Protein AF-A0A352LKR2-F1 (afdb_monomer)

Sequence (81 aa):
EALMQQNLGFALPLSMLTSWLDGVPDSSAPFSRISEDAFEQRGWTVAVRRRSASGEPQVISASAPLSQGGLMRITLTVEPR

Solvent-accessible surface area (backbone atoms only — not comparable to full-atom values): 4792 Å² total; per-residue (Å²): 83,72,69,39,33,74,76,69,48,44,59,72,64,67,88,41,43,63,36,46,58,68,51,38,82,40,88,92,53,77,69,46,81,76,50,94,50,26,34,36,45,93,74,27,43,38,31,49,75,37,58,46,97,89,64,49,48,32,30,36,39,39,32,31,71,36,80,88,65,62,73,49,74,47,77,49,74,56,77,86,131

Mean predicted aligned error: 3.91 Å

Secondary structure (DSSP, 8-state):
-HHHHHHHS----HHHHHHHHTTS--TTS-EEEEETTEEEETTEEEEEEEE-TTS-EEEEEEEEE-TTSSEEEEEEEPPP-

Structure (mmCIF, N/CA/C/O backbone):
data_AF-A0A352LKR2-F1
#
_entry.id   AF-A0A352LKR2-F1
#
loop_
_atom_site.group_PDB
_atom_site.id
_atom_site.type_symbol
_atom_site.label_atom_id
_atom_site.label_alt_id
_atom_site.label_comp_id
_atom_site.label_asym_id
_atom_site.label_entity_id
_atom_site.label_seq_id
_atom_site.pdbx_PDB_ins_code
_atom_site.Cartn_x
_ato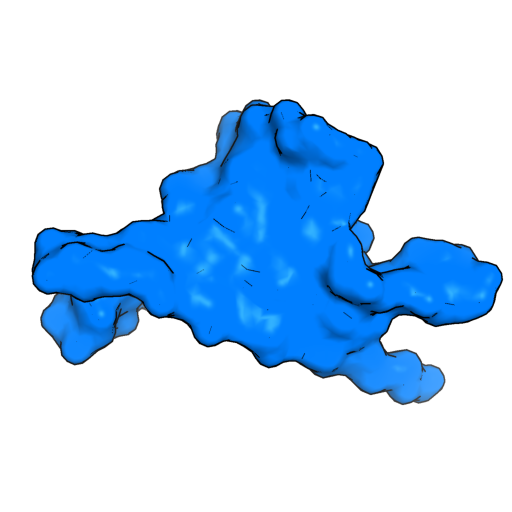m_site.Cartn_y
_atom_site.Cartn_z
_atom_site.occupancy
_atom_site.B_iso_or_equiv
_atom_site.auth_seq_id
_atom_site.auth_comp_id
_atom_site.auth_asym_id
_atom_site.auth_atom_id
_atom_site.pdbx_PDB_model_num
ATOM 1 N N . GLU A 1 1 ? -15.787 -4.033 2.554 1.00 72.56 1 GLU A N 1
ATOM 2 C CA . GLU A 1 1 ? -15.136 -3.200 3.593 1.00 72.56 1 GLU A CA 1
ATOM 3 C C . GLU A 1 1 ? -15.753 -3.366 4.980 1.00 72.56 1 GLU A C 1
ATOM 5 O O . GLU A 1 1 ? -15.056 -3.872 5.846 1.00 72.56 1 GLU A O 1
ATOM 10 N N . ALA A 1 2 ? -17.040 -3.057 5.199 1.00 78.69 2 ALA A N 1
ATOM 11 C CA . ALA A 1 2 ? -17.673 -3.168 6.528 1.00 78.69 2 ALA A CA 1
ATOM 12 C C . ALA A 1 2 ? -17.544 -4.563 7.184 1.00 78.69 2 ALA A C 1
ATOM 14 O O . ALA A 1 2 ? -17.184 -4.664 8.353 1.00 78.69 2 ALA A O 1
ATOM 15 N N . LEU A 1 3 ? -17.741 -5.641 6.413 1.00 80.25 3 LEU A N 1
ATOM 16 C CA . LEU A 1 3 ? -17.555 -7.019 6.895 1.00 80.25 3 LEU A CA 1
ATOM 17 C C . LEU A 1 3 ? -16.098 -7.345 7.265 1.00 80.25 3 LEU A C 1
ATOM 19 O O . LEU A 1 3 ? -15.859 -8.106 8.195 1.00 80.25 3 LEU A O 1
ATOM 23 N N . MET A 1 4 ? -15.118 -6.773 6.557 1.00 80.56 4 MET A N 1
ATOM 24 C CA . MET A 1 4 ? -13.699 -6.976 6.876 1.00 80.56 4 MET A CA 1
ATOM 25 C C . MET A 1 4 ? -13.339 -6.229 8.156 1.00 8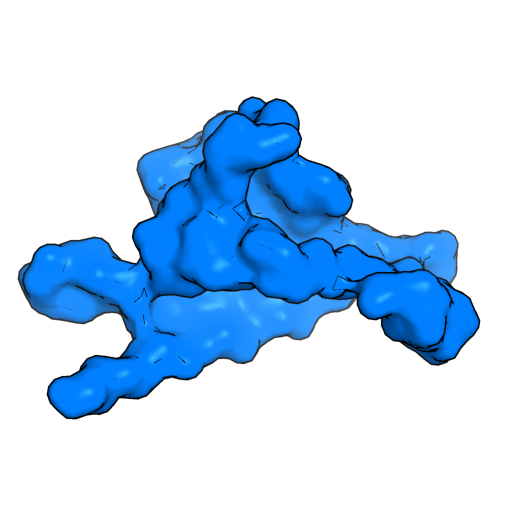0.56 4 MET A C 1
ATOM 27 O O . MET A 1 4 ? -12.719 -6.810 9.038 1.00 80.56 4 MET A O 1
ATOM 31 N N . GLN A 1 5 ? -13.812 -4.987 8.303 1.00 81.38 5 GLN A N 1
ATOM 32 C CA . GLN A 1 5 ? -13.595 -4.221 9.527 1.00 81.38 5 GLN A CA 1
ATOM 33 C C . GLN A 1 5 ? -14.171 -4.951 10.742 1.00 81.38 5 GLN A C 1
ATOM 35 O O . GLN A 1 5 ? -13.511 -5.036 11.773 1.00 81.38 5 GLN A O 1
ATOM 40 N N . GLN A 1 6 ? -15.379 -5.503 10.606 1.00 80.56 6 GLN A N 1
ATOM 41 C CA . GLN A 1 6 ? -16.060 -6.206 11.688 1.00 80.56 6 GLN A CA 1
ATOM 42 C C . GLN A 1 6 ? -15.373 -7.525 12.067 1.00 80.56 6 GLN A C 1
ATOM 44 O O . GLN A 1 6 ? -15.255 -7.821 13.251 1.00 80.56 6 GLN A O 1
ATOM 49 N N . ASN A 1 7 ? -14.912 -8.303 11.084 1.00 81.62 7 ASN A N 1
ATOM 50 C CA . ASN A 1 7 ? -14.392 -9.652 11.333 1.00 81.62 7 ASN A CA 1
ATOM 51 C C . ASN A 1 7 ? -12.871 -9.711 11.511 1.00 81.62 7 ASN A C 1
ATOM 53 O O . ASN A 1 7 ? -12.367 -10.636 12.139 1.00 81.62 7 ASN A 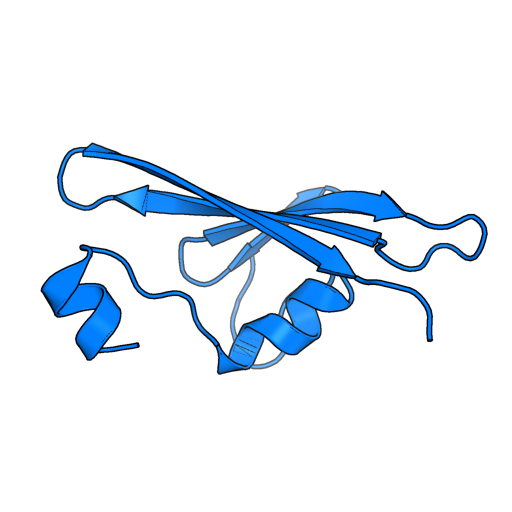O 1
ATOM 57 N N . LEU A 1 8 ? -12.135 -8.759 10.937 1.00 77.31 8 LEU A N 1
ATOM 58 C CA . LEU A 1 8 ? -10.672 -8.779 10.864 1.00 77.31 8 LEU A CA 1
ATOM 59 C C . LEU A 1 8 ? -10.025 -7.563 11.545 1.00 77.31 8 LEU A C 1
ATOM 61 O O . LEU A 1 8 ? -8.807 -7.527 11.702 1.00 77.31 8 LEU A O 1
ATOM 65 N N . GLY A 1 9 ? -10.815 -6.558 11.940 1.00 77.50 9 GLY A N 1
ATOM 66 C CA . GLY A 1 9 ? -10.314 -5.335 12.574 1.00 77.50 9 GLY A CA 1
ATOM 67 C C . GLY A 1 9 ? -9.639 -4.352 11.611 1.00 77.50 9 GLY A C 1
ATOM 68 O O . GLY A 1 9 ? -9.045 -3.377 12.066 1.00 77.50 9 GLY A O 1
ATOM 69 N N . PHE A 1 10 ? -9.736 -4.584 10.298 1.00 78.94 10 PHE A N 1
ATOM 70 C CA . PHE A 1 10 ? -9.245 -3.685 9.253 1.00 78.94 10 PHE A CA 1
ATOM 71 C C . PHE A 1 10 ? -10.160 -3.705 8.023 1.00 78.94 10 PHE A C 1
ATOM 73 O O . PHE A 1 10 ? -10.812 -4.707 7.726 1.00 78.94 10 PHE A O 1
ATOM 80 N N . ALA A 1 11 ? -10.145 -2.6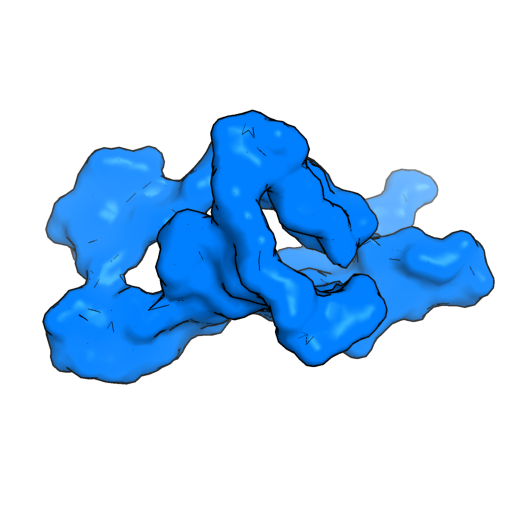24 7.247 1.00 83.94 11 ALA A N 1
ATOM 81 C CA . ALA A 1 11 ? -10.791 -2.551 5.942 1.00 83.94 11 ALA A CA 1
ATOM 82 C C . ALA A 1 11 ? -9.775 -2.146 4.874 1.00 83.94 11 ALA A C 1
ATOM 84 O O . ALA A 1 11 ? -9.188 -1.065 4.940 1.00 83.94 11 ALA A O 1
ATOM 85 N N . LEU A 1 12 ? -9.586 -3.016 3.881 1.00 85.56 12 LEU A N 1
ATOM 86 C CA . LEU A 1 12 ? -8.872 -2.664 2.658 1.00 85.56 12 LEU A CA 1
ATOM 87 C C . LEU A 1 12 ? -9.829 -1.880 1.746 1.00 85.56 12 LEU A C 1
ATOM 89 O O . LEU A 1 12 ? -10.861 -2.453 1.382 1.00 85.56 12 LEU A O 1
ATOM 93 N N . PRO A 1 13 ? -9.521 -0.622 1.374 1.00 87.19 13 PRO A N 1
ATOM 94 C CA . PRO A 1 13 ? -10.358 0.152 0.467 1.00 87.19 13 PRO A CA 1
ATOM 95 C C . PRO A 1 13 ? -10.253 -0.408 -0.956 1.00 87.19 13 PRO A C 1
ATOM 97 O O . PRO A 1 13 ? -9.345 -0.061 -1.711 1.00 87.19 13 PRO A O 1
ATOM 100 N N . LEU A 1 14 ? -11.172 -1.302 -1.327 1.00 87.25 14 LEU A N 1
ATOM 101 C CA . LEU A 1 14 ? -11.114 -2.000 -2.617 1.00 87.25 14 LEU A CA 1
ATOM 102 C C . LEU A 1 14 ? -11.304 -1.038 -3.791 1.00 87.25 14 LEU A C 1
ATOM 104 O O . LEU A 1 14 ? -10.743 -1.268 -4.856 1.00 87.25 14 LEU A O 1
ATOM 108 N N . SER A 1 15 ? -12.051 0.049 -3.586 1.00 89.00 15 SER A N 1
ATOM 109 C CA . SER A 1 15 ? -12.235 1.095 -4.595 1.00 89.00 15 SER A CA 1
ATOM 110 C C . SER A 1 15 ? -10.924 1.776 -4.995 1.00 89.00 15 SER A C 1
ATOM 112 O O . SER A 1 15 ? -10.757 2.105 -6.162 1.00 89.00 15 SER A O 1
ATOM 114 N N . MET A 1 16 ? -9.990 1.934 -4.053 1.00 92.38 16 MET A N 1
ATOM 115 C CA . MET A 1 16 ? -8.696 2.597 -4.272 1.00 92.38 16 MET A CA 1
ATOM 116 C C . MET A 1 16 ? -7.611 1.630 -4.748 1.00 92.38 16 MET A C 1
ATOM 118 O O . MET A 1 16 ? -6.573 2.051 -5.259 1.00 92.38 16 MET A O 1
ATOM 122 N N . LEU A 1 17 ? -7.843 0.325 -4.572 1.00 91.31 17 LEU A N 1
ATOM 123 C CA . LEU A 1 17 ? -6.852 -0.710 -4.833 1.00 91.31 17 LEU A CA 1
ATOM 124 C C . LEU A 1 17 ? -6.351 -0.669 -6.279 1.00 91.31 17 LEU A C 1
ATOM 126 O O . LEU A 1 17 ? -5.168 -0.883 -6.501 1.00 91.31 17 LEU A O 1
ATOM 130 N N . THR A 1 18 ? -7.215 -0.346 -7.244 1.00 91.19 18 THR A N 1
ATOM 131 C CA . THR A 1 18 ? -6.839 -0.227 -8.660 1.00 91.19 18 THR A CA 1
ATOM 132 C C . THR A 1 18 ? -5.740 0.815 -8.868 1.00 91.19 18 THR A C 1
ATOM 134 O O . THR A 1 18 ? -4.695 0.486 -9.414 1.00 91.19 18 THR A O 1
ATOM 137 N N . SER A 1 19 ? -5.911 2.038 -8.356 1.00 94.69 19 SER A N 1
ATOM 138 C CA . SER A 1 19 ? -4.870 3.073 -8.446 1.00 94.69 19 SER A CA 1
ATOM 139 C C . SER A 1 19 ? -3.602 2.669 -7.700 1.00 94.69 19 SER A C 1
ATOM 141 O O . SER A 1 19 ? -2.490 2.911 -8.168 1.00 94.69 19 SER A O 1
ATOM 143 N N . TRP A 1 20 ? -3.751 1.991 -6.560 1.00 95.12 20 TRP A N 1
ATOM 144 C CA . TRP A 1 20 ? -2.601 1.501 -5.808 1.00 95.12 20 TRP A CA 1
ATOM 145 C C . TRP A 1 20 ? -1.820 0.437 -6.580 1.00 95.12 20 TRP A C 1
ATOM 147 O O . TRP A 1 20 ? -0.596 0.430 -6.465 1.00 95.12 20 TRP A O 1
ATOM 157 N N . LEU A 1 21 ? -2.491 -0.412 -7.376 1.00 93.44 21 LEU A N 1
ATOM 158 C CA . LEU A 1 21 ? -1.868 -1.377 -8.296 1.00 93.44 21 LEU A CA 1
ATOM 159 C C . LEU A 1 21 ? -1.042 -0.696 -9.396 1.00 93.44 21 LEU A C 1
ATOM 161 O O . LEU A 1 21 ? -0.012 -1.231 -9.795 1.00 93.44 21 LEU A O 1
ATOM 165 N N . ASP A 1 22 ? -1.416 0.524 -9.776 1.00 93.06 22 ASP A N 1
ATOM 166 C CA . ASP A 1 22 ? -0.635 1.387 -10.669 1.00 93.06 22 ASP A CA 1
ATOM 167 C C . ASP A 1 22 ? 0.464 2.175 -9.926 1.00 93.06 22 ASP A C 1
ATOM 169 O O . ASP A 1 22 ? 1.220 2.949 -10.517 1.00 93.06 22 ASP A O 1
ATOM 173 N N . GLY A 1 23 ? 0.613 1.951 -8.616 1.00 93.94 23 GLY A N 1
ATOM 174 C CA . GLY A 1 23 ? 1.633 2.583 -7.783 1.00 93.94 23 GLY A CA 1
ATOM 175 C C . GLY A 1 23 ? 1.342 4.048 -7.465 1.00 93.94 23 GLY A C 1
ATOM 176 O O . GLY A 1 23 ? 2.249 4.774 -7.055 1.00 93.94 23 GLY A O 1
ATOM 177 N N . VAL A 1 24 ? 0.097 4.494 -7.642 1.00 95.81 24 VAL A N 1
ATOM 178 C CA . VAL A 1 24 ? -0.319 5.884 -7.432 1.00 95.81 24 VAL A CA 1
ATOM 179 C C . VAL A 1 24 ? -1.453 5.979 -6.403 1.00 95.81 24 VAL A C 1
ATOM 181 O O . VAL A 1 24 ? -2.240 5.045 -6.250 1.00 95.81 24 VAL A O 1
ATOM 184 N N . PRO A 1 25 ? -1.559 7.092 -5.656 1.00 97.12 25 PRO A N 1
ATOM 185 C CA . PRO A 1 25 ? -2.711 7.326 -4.795 1.00 97.12 25 PRO A CA 1
ATOM 186 C C . PRO A 1 25 ? -3.975 7.502 -5.639 1.00 97.12 25 PRO A C 1
ATOM 188 O O . PRO A 1 25 ? -3.937 8.095 -6.717 1.00 97.12 25 PRO A O 1
ATOM 191 N N . ASP A 1 26 ? -5.102 7.025 -5.119 1.00 96.62 26 ASP A N 1
ATOM 192 C CA . ASP A 1 26 ? -6.411 7.254 -5.723 1.00 96.62 26 ASP A CA 1
ATOM 193 C C .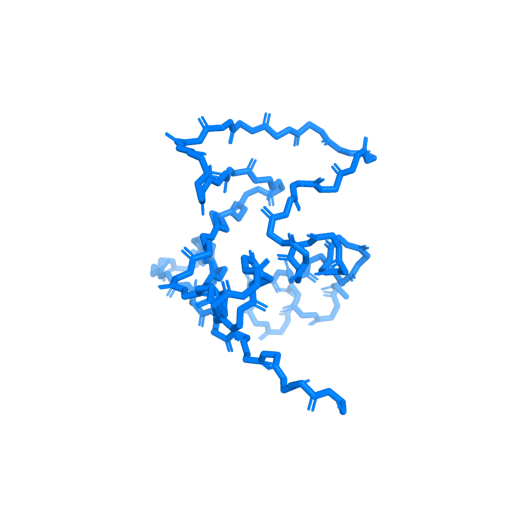 ASP A 1 26 ? -6.751 8.756 -5.690 1.00 96.62 26 ASP A C 1
ATOM 195 O O . ASP A 1 26 ? -6.542 9.429 -4.677 1.00 96.62 26 ASP A O 1
ATOM 199 N N . SER A 1 27 ? -7.251 9.305 -6.797 1.00 94.81 27 SER A N 1
ATOM 200 C CA . SER A 1 27 ? -7.491 10.749 -6.937 1.00 94.81 27 SER A CA 1
ATOM 201 C C . SER A 1 27 ? -8.725 11.248 -6.181 1.00 94.81 27 SER A C 1
ATOM 203 O O . SER A 1 27 ? -8.874 12.452 -5.969 1.00 94.81 27 SER A O 1
ATOM 205 N N . SER A 1 28 ? -9.605 10.344 -5.746 1.00 93.62 28 SER A N 1
ATOM 206 C CA . SER A 1 28 ? -10.850 10.665 -5.055 1.00 93.62 28 SER A CA 1
ATOM 207 C C . SER A 1 28 ? -10.651 10.936 -3.558 1.00 93.62 28 SER A C 1
ATOM 209 O O . SER A 1 28 ? -11.625 11.233 -2.858 1.00 93.62 28 SER A O 1
ATOM 211 N N . ALA A 1 29 ? -9.434 10.784 -3.024 1.00 93.38 29 ALA A N 1
ATOM 212 C CA . ALA A 1 29 ? -9.151 10.962 -1.605 1.00 93.38 29 ALA A CA 1
ATOM 213 C C . ALA A 1 29 ? -7.797 11.644 -1.347 1.00 93.38 29 ALA A C 1
ATOM 215 O O . ALA A 1 29 ? -6.834 11.410 -2.075 1.00 93.38 29 ALA A O 1
ATOM 216 N N . PRO A 1 30 ? -7.676 12.431 -0.260 1.00 95.94 30 PRO A N 1
ATOM 217 C CA . PRO A 1 30 ? -6.392 12.986 0.153 1.00 95.94 30 PRO A CA 1
ATOM 218 C C . PRO A 1 30 ? -5.350 11.893 0.405 1.00 95.94 30 PRO A C 1
ATOM 220 O O . PRO A 1 30 ? -5.678 10.812 0.903 1.00 95.94 30 PRO A O 1
ATOM 223 N N . PHE A 1 31 ? -4.094 12.207 0.110 1.00 97.88 31 PHE A N 1
ATOM 224 C CA . PHE A 1 31 ? -2.948 11.350 0.384 1.00 97.88 31 PHE A CA 1
ATOM 225 C C . PHE A 1 31 ? -1.760 12.190 0.862 1.00 97.88 31 PHE A C 1
ATOM 227 O O . PHE A 1 31 ? -1.675 13.385 0.573 1.00 97.88 31 PHE A O 1
ATOM 234 N N . SER A 1 32 ? -0.822 11.539 1.543 1.00 98.12 32 SER A N 1
ATOM 235 C CA . SER A 1 32 ? 0.470 12.113 1.921 1.00 98.12 32 SER A CA 1
ATOM 236 C C . SER A 1 32 ? 1.578 11.376 1.180 1.00 98.12 32 SER A C 1
ATOM 238 O O . SER A 1 32 ? 1.651 10.151 1.227 1.00 98.12 32 SER A O 1
ATOM 240 N N . ARG A 1 33 ? 2.453 12.093 0.473 1.00 97.69 33 ARG A N 1
ATOM 241 C CA . ARG A 1 33 ? 3.605 11.471 -0.197 1.00 97.69 33 ARG A CA 1
ATOM 242 C C . ARG A 1 33 ? 4.697 11.167 0.837 1.00 97.69 33 ARG A C 1
ATOM 244 O O . ARG A 1 33 ? 5.047 12.053 1.609 1.00 97.69 33 ARG A O 1
ATOM 251 N N . ILE A 1 34 ? 5.248 9.952 0.824 1.00 97.94 34 ILE A N 1
ATOM 252 C CA . ILE A 1 34 ? 6.430 9.575 1.624 1.00 97.94 34 ILE A CA 1
ATOM 253 C C . ILE A 1 34 ? 7.688 9.616 0.749 1.00 97.94 34 ILE A C 1
ATOM 255 O O . ILE A 1 34 ? 8.715 10.157 1.150 1.00 97.94 34 ILE A O 1
ATOM 259 N N . SER A 1 35 ? 7.610 9.051 -0.456 1.00 96.81 35 SER A N 1
ATOM 260 C CA . SER A 1 35 ? 8.667 9.064 -1.471 1.00 96.81 35 SER A CA 1
ATOM 261 C C . SER A 1 35 ? 8.052 8.933 -2.868 1.00 96.81 35 SER A C 1
ATOM 263 O O . SER A 1 35 ? 6.830 8.912 -3.007 1.00 96.81 35 SER A O 1
ATOM 265 N N . GLU A 1 36 ? 8.876 8.838 -3.911 1.00 93.12 36 GLU A N 1
ATOM 266 C CA . GLU A 1 36 ? 8.407 8.551 -5.274 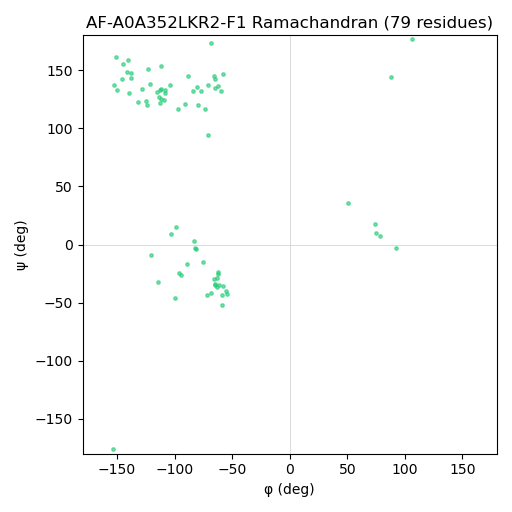1.00 93.12 36 GLU A CA 1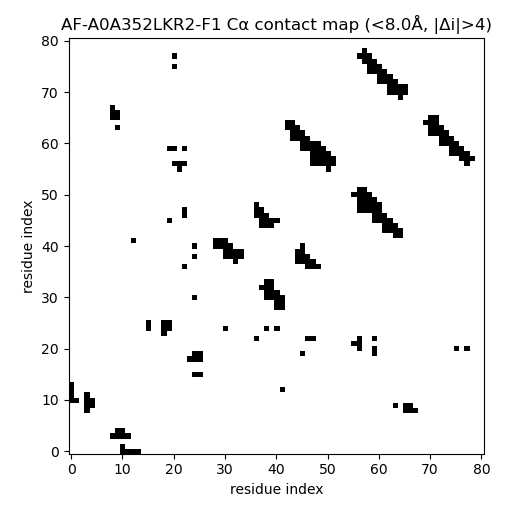
ATOM 267 C C . GLU A 1 36 ? 7.588 7.250 -5.346 1.00 93.12 36 GLU A C 1
ATOM 269 O O . GLU A 1 36 ? 6.531 7.213 -5.972 1.00 93.12 36 GLU A O 1
ATOM 274 N N . ASP A 1 37 ? 8.025 6.223 -4.616 1.00 96.44 37 ASP A N 1
ATOM 275 C CA . ASP A 1 37 ? 7.423 4.888 -4.609 1.00 96.44 37 ASP A CA 1
ATOM 276 C C . ASP A 1 37 ? 6.561 4.607 -3.370 1.00 96.44 37 ASP A C 1
ATOM 278 O O . ASP A 1 37 ? 6.163 3.462 -3.159 1.00 96.44 37 ASP A O 1
ATOM 282 N N . ALA A 1 38 ? 6.278 5.602 -2.521 1.00 97.88 38 ALA A N 1
ATOM 283 C CA . ALA A 1 38 ? 5.486 5.388 -1.312 1.00 97.88 38 ALA A CA 1
ATOM 284 C C . ALA A 1 38 ? 4.589 6.570 -0.938 1.00 97.88 38 ALA A C 1
ATOM 286 O O . ALA A 1 38 ? 4.966 7.742 -1.030 1.00 97.88 38 ALA A O 1
ATOM 287 N N . PHE A 1 39 ? 3.397 6.255 -0.442 1.00 98.19 39 PHE A N 1
ATOM 288 C CA . PHE A 1 39 ? 2.423 7.234 0.026 1.00 98.19 39 PHE A CA 1
ATOM 289 C C . PHE A 1 39 ? 1.539 6.662 1.134 1.00 98.19 39 PHE A C 1
ATOM 291 O O . PHE A 1 39 ? 1.427 5.450 1.306 1.00 98.19 39 PHE A O 1
ATOM 298 N N . GLU A 1 40 ? 0.891 7.550 1.878 1.00 97.69 40 GLU A N 1
ATOM 299 C CA . GLU A 1 40 ? -0.163 7.210 2.826 1.00 97.69 40 GLU A CA 1
ATOM 300 C C . GLU A 1 40 ? -1.516 7.660 2.288 1.00 97.69 40 GLU A C 1
ATOM 302 O O . GLU A 1 40 ? -1.663 8.800 1.843 1.00 97.69 40 GLU A O 1
ATOM 307 N N . GLN A 1 41 ? -2.520 6.789 2.346 1.00 96.00 41 GLN A N 1
ATOM 308 C CA . GLN A 1 41 ? -3.890 7.117 1.965 1.00 96.00 41 GLN A CA 1
ATOM 309 C C . GLN A 1 41 ? -4.881 6.285 2.784 1.00 96.00 41 GLN A C 1
ATOM 311 O O . GLN A 1 41 ? -4.713 5.080 2.944 1.00 96.00 41 GLN A O 1
ATOM 316 N N . ARG A 1 42 ? -5.922 6.929 3.335 1.00 93.25 42 ARG A N 1
ATOM 317 C CA . ARG A 1 42 ? -6.962 6.275 4.165 1.00 93.25 42 ARG A CA 1
ATOM 318 C C . ARG A 1 42 ? -6.411 5.403 5.312 1.00 93.25 42 ARG A C 1
ATOM 320 O O . ARG A 1 42 ? -6.992 4.374 5.639 1.00 93.25 42 ARG A O 1
ATOM 327 N N . GLY A 1 43 ? -5.307 5.820 5.935 1.00 92.50 43 GLY A N 1
ATOM 328 C CA . GLY A 1 43 ? -4.678 5.080 7.039 1.00 92.50 43 GLY A CA 1
ATOM 329 C C . GLY A 1 43 ? -3.841 3.871 6.606 1.00 92.50 43 GLY A C 1
ATOM 330 O O . GLY A 1 43 ? -3.373 3.121 7.459 1.00 92.50 43 GLY A O 1
ATOM 331 N N . TRP A 1 44 ? -3.633 3.694 5.300 1.00 95.44 44 TRP A N 1
ATOM 332 C CA . TRP A 1 44 ? -2.724 2.707 4.734 1.00 95.44 44 TRP A CA 1
ATOM 333 C C . TRP A 1 44 ? -1.448 3.379 4.250 1.00 95.44 44 TRP A C 1
ATOM 335 O O . TRP A 1 44 ? -1.508 4.398 3.568 1.00 95.44 44 TRP A O 1
ATOM 345 N N . THR A 1 45 ? -0.306 2.766 4.530 1.00 97.31 45 THR A N 1
ATOM 346 C CA . THR A 1 45 ? 0.956 3.043 3.844 1.00 97.31 45 THR A CA 1
ATOM 347 C C . THR A 1 45 ? 1.078 2.096 2.657 1.00 97.31 45 THR A C 1
ATOM 349 O O . THR A 1 45 ? 1.094 0.875 2.833 1.00 97.31 45 THR A O 1
ATOM 352 N N . VAL A 1 46 ? 1.190 2.646 1.455 1.00 97.69 46 VAL A N 1
ATOM 353 C CA . VAL A 1 46 ? 1.338 1.910 0.198 1.00 97.69 46 VAL A CA 1
ATOM 354 C C . VAL A 1 46 ? 2.731 2.170 -0.353 1.00 97.69 46 VAL A C 1
ATOM 356 O O . VAL A 1 46 ? 3.187 3.311 -0.374 1.00 97.69 46 VAL A O 1
ATOM 359 N N . ALA A 1 47 ? 3.420 1.113 -0.778 1.00 98.19 47 ALA A N 1
ATOM 360 C CA . ALA A 1 47 ? 4.748 1.209 -1.362 1.00 98.19 47 ALA A CA 1
ATOM 361 C C . ALA A 1 47 ? 4.921 0.261 -2.551 1.00 98.19 47 ALA A C 1
ATOM 363 O O . ALA A 1 47 ? 4.692 -0.948 -2.424 1.00 98.19 47 ALA A O 1
ATOM 364 N N . VAL A 1 48 ? 5.411 0.789 -3.670 1.00 97.56 48 VAL A N 1
ATOM 365 C CA . VAL A 1 48 ? 5.900 -0.003 -4.800 1.00 97.56 48 VAL A CA 1
ATOM 366 C C . VAL A 1 48 ? 7.251 -0.598 -4.401 1.00 97.56 48 VAL A C 1
ATOM 368 O O . VAL A 1 48 ? 8.200 0.108 -4.077 1.00 97.56 48 VAL A O 1
ATOM 371 N N . ARG A 1 49 ? 7.331 -1.928 -4.339 1.00 97.56 49 ARG A N 1
ATOM 372 C CA . ARG A 1 49 ? 8.535 -2.668 -3.918 1.00 97.56 49 ARG A CA 1
ATOM 373 C C . ARG A 1 49 ? 9.380 -3.133 -5.090 1.00 97.56 49 ARG A C 1
ATOM 375 O O . ARG A 1 49 ? 10.569 -3.391 -4.919 1.00 97.56 49 ARG A O 1
ATOM 382 N N . ARG A 1 50 ? 8.760 -3.293 -6.256 1.00 96.00 50 ARG A N 1
ATOM 383 C CA . ARG A 1 50 ? 9.426 -3.689 -7.492 1.00 96.00 50 ARG A CA 1
ATOM 384 C C . ARG A 1 50 ? 8.660 -3.142 -8.682 1.00 96.00 50 ARG A C 1
ATOM 386 O O . ARG A 1 50 ? 7.434 -3.253 -8.717 1.00 96.00 50 ARG A O 1
ATOM 393 N N . ARG A 1 51 ? 9.409 -2.632 -9.655 1.00 94.19 51 ARG A N 1
ATOM 394 C CA . ARG A 1 51 ? 8.927 -2.267 -10.985 1.00 94.19 51 ARG A CA 1
ATOM 395 C C . ARG A 1 51 ? 9.523 -3.209 -12.029 1.00 94.19 51 ARG A C 1
ATOM 397 O O . ARG A 1 51 ? 10.593 -3.779 -11.806 1.00 94.19 51 ARG A O 1
ATOM 404 N N . SER A 1 52 ? 8.821 -3.386 -13.139 1.00 92.81 52 SER A N 1
ATOM 405 C CA . SER A 1 52 ? 9.343 -4.035 -14.339 1.00 92.81 52 SER A CA 1
ATOM 406 C C . SER A 1 52 ? 10.429 -3.167 -14.991 1.00 92.81 52 SER A C 1
ATOM 408 O O . SER A 1 52 ? 10.632 -2.007 -14.625 1.00 92.81 52 SER A O 1
ATOM 410 N N . ALA A 1 53 ? 11.095 -3.700 -16.020 1.00 92.12 53 ALA A N 1
ATOM 411 C CA . ALA A 1 53 ? 12.023 -2.917 -16.838 1.00 92.12 53 ALA A CA 1
ATOM 412 C C . ALA A 1 53 ? 11.340 -1.750 -17.585 1.00 92.12 53 ALA A C 1
ATOM 414 O O . ALA A 1 53 ? 12.000 -0.761 -17.886 1.00 92.12 53 ALA A O 1
ATOM 415 N N . SER A 1 54 ? 10.032 -1.847 -17.860 1.00 90.56 54 SER A N 1
ATOM 416 C CA . SER A 1 54 ? 9.226 -0.770 -18.455 1.00 90.56 54 SER A CA 1
ATOM 417 C C . SER A 1 54 ? 8.733 0.263 -17.431 1.00 90.56 54 SER A C 1
ATOM 419 O O . SER A 1 54 ? 8.124 1.255 -17.820 1.00 90.56 54 SER A O 1
ATOM 421 N N . GLY A 1 55 ? 9.009 0.065 -16.136 1.00 90.19 55 GLY A N 1
ATOM 422 C CA . GLY A 1 55 ? 8.641 0.987 -15.055 1.00 90.19 55 GLY A CA 1
ATOM 423 C C . GLY A 1 55 ? 7.290 0.700 -14.390 1.00 90.19 55 GLY A C 1
ATOM 424 O O . GLY A 1 55 ? 6.947 1.351 -13.400 1.00 90.19 55 GLY A O 1
ATOM 425 N N . GLU A 1 56 ? 6.546 -0.295 -14.870 1.00 92.38 56 GLU A N 1
ATOM 426 C CA . GLU A 1 56 ? 5.249 -0.692 -14.311 1.00 92.38 56 GLU A CA 1
ATOM 427 C C . GLU A 1 56 ? 5.420 -1.377 -12.946 1.00 92.38 56 GLU A C 1
ATOM 429 O O . GLU A 1 56 ? 6.319 -2.212 -12.791 1.00 92.38 56 GLU A O 1
ATOM 434 N N . PRO A 1 57 ? 4.586 -1.078 -11.937 1.00 94.38 57 PRO A N 1
ATOM 435 C CA . PRO A 1 57 ? 4.616 -1.800 -10.669 1.00 94.38 57 PRO A CA 1
ATOM 436 C C . PRO A 1 57 ? 4.345 -3.298 -10.852 1.00 94.38 57 PRO A C 1
ATOM 438 O O . PRO A 1 57 ? 3.382 -3.700 -11.492 1.00 94.38 57 PRO A O 1
ATOM 441 N N . GLN A 1 58 ? 5.180 -4.134 -10.237 1.00 94.81 58 GLN A N 1
ATOM 442 C CA . GLN A 1 58 ? 4.999 -5.592 -10.213 1.00 94.81 58 GLN A CA 1
ATOM 443 C C . GLN A 1 58 ? 4.731 -6.126 -8.813 1.00 94.81 58 GLN A C 1
ATOM 445 O O . GLN A 1 58 ? 4.038 -7.126 -8.645 1.00 94.81 58 GLN A O 1
ATOM 450 N N . VAL A 1 59 ? 5.305 -5.484 -7.794 1.00 96.44 59 VAL A N 1
ATOM 451 C CA . VAL A 1 59 ? 5.095 -5.866 -6.397 1.00 96.44 59 VAL A CA 1
ATOM 452 C C . VAL A 1 59 ? 4.760 -4.625 -5.602 1.00 96.44 59 VAL A C 1
ATOM 454 O O . VAL A 1 59 ? 5.560 -3.691 -5.540 1.00 96.44 59 VAL A O 1
ATOM 457 N N . ILE A 1 60 ? 3.606 -4.646 -4.947 1.00 97.00 60 ILE A N 1
ATOM 458 C CA . ILE A 1 60 ? 3.133 -3.570 -4.082 1.00 97.00 60 ILE A CA 1
ATOM 459 C C . ILE A 1 60 ? 2.903 -4.120 -2.687 1.00 97.00 60 ILE A C 1
ATOM 461 O O . ILE A 1 60 ? 2.380 -5.214 -2.502 1.00 97.00 60 ILE A O 1
ATOM 465 N N . SER A 1 61 ? 3.311 -3.344 -1.693 1.00 97.12 61 SER A N 1
ATOM 466 C CA . SER A 1 61 ? 3.059 -3.610 -0.285 1.00 97.12 61 SER A CA 1
ATOM 467 C C . SER A 1 61 ? 2.119 -2.535 0.237 1.00 97.12 61 SER A C 1
ATOM 469 O O . SER A 1 61 ? 2.487 -1.365 0.231 1.00 97.12 61 SER A O 1
ATOM 471 N N . ALA A 1 62 ? 0.968 -2.933 0.764 1.00 95.88 62 ALA A N 1
ATOM 472 C CA . ALA A 1 62 ? 0.066 -2.059 1.505 1.00 95.88 62 ALA A CA 1
ATOM 473 C C . ALA A 1 62 ? 0.035 -2.506 2.969 1.00 95.88 62 ALA A C 1
ATOM 475 O O . ALA A 1 62 ? -0.077 -3.700 3.251 1.00 95.88 62 ALA A O 1
ATOM 476 N N . SER A 1 63 ? 0.164 -1.578 3.911 1.00 95.12 63 SER A N 1
ATOM 477 C CA . SER A 1 63 ? 0.091 -1.895 5.336 1.00 95.12 63 SER A CA 1
ATOM 478 C C . SER A 1 63 ? -0.719 -0.886 6.124 1.00 95.12 63 SER A C 1
ATOM 480 O O . SER A 1 63 ? -0.615 0.309 5.871 1.00 95.12 63 SER A O 1
ATOM 482 N N . ALA A 1 64 ? -1.460 -1.373 7.111 1.00 93.19 64 ALA A N 1
ATOM 483 C CA . ALA A 1 64 ? -2.236 -0.553 8.030 1.00 93.19 64 ALA A CA 1
ATOM 484 C C . ALA A 1 64 ? -2.096 -1.081 9.465 1.00 93.19 64 ALA A C 1
ATOM 486 O O . ALA A 1 64 ? -1.943 -2.294 9.665 1.00 93.19 64 ALA A O 1
ATOM 487 N N . PRO A 1 65 ? -2.133 -0.199 10.476 1.00 89.81 65 PRO A N 1
ATOM 488 C CA . PRO A 1 65 ? -2.189 -0.622 11.867 1.00 89.81 65 PRO A CA 1
ATOM 489 C C . PRO A 1 65 ? -3.509 -1.350 12.153 1.00 89.81 65 PRO A C 1
ATOM 491 O O . PRO A 1 65 ? -4.568 -0.966 11.656 1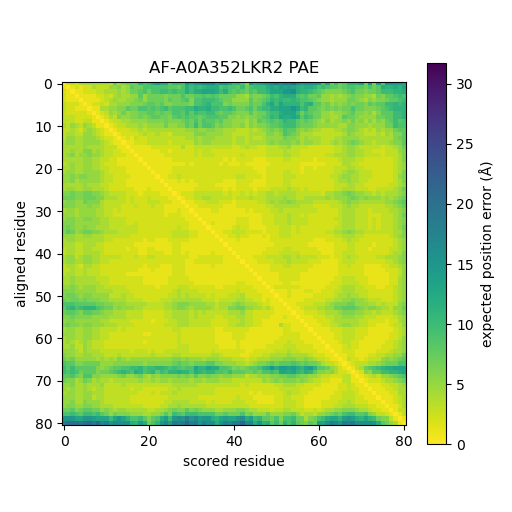.00 89.81 65 PRO A O 1
ATOM 494 N N . LEU A 1 66 ? -3.448 -2.395 12.976 1.00 84.31 66 LEU A N 1
ATOM 495 C CA . LEU A 1 66 ? -4.634 -3.103 13.461 1.00 84.31 66 LEU A CA 1
ATOM 496 C C . LEU A 1 66 ? -5.165 -2.450 14.738 1.00 84.31 66 LEU A C 1
ATOM 498 O O . LEU A 1 66 ? -4.390 -2.019 15.593 1.00 84.31 66 LEU A O 1
ATOM 502 N N . SER A 1 67 ? -6.489 -2.444 14.920 1.00 79.31 67 SER A N 1
ATOM 503 C CA . SER A 1 67 ? -7.124 -1.827 16.096 1.00 79.31 67 SER A CA 1
ATOM 504 C C . SER A 1 67 ? -6.732 -2.469 17.434 1.00 79.31 67 SER A C 1
ATOM 506 O O . SER A 1 67 ? -6.818 -1.809 18.462 1.00 79.31 67 SER A O 1
ATOM 508 N N . GLN A 1 68 ? -6.299 -3.734 17.441 1.00 78.06 68 GLN A N 1
ATOM 509 C CA . GLN A 1 68 ? -5.877 -4.451 18.656 1.00 78.06 68 GLN A CA 1
ATOM 510 C C . GLN A 1 68 ? -4.353 -4.483 18.854 1.00 78.06 68 GLN A C 1
ATOM 512 O O . GLN A 1 68 ? -3.845 -5.252 19.666 1.00 78.06 68 GLN A O 1
ATOM 517 N N . GLY A 1 69 ? -3.621 -3.633 18.129 1.00 81.31 69 GLY A N 1
ATOM 518 C CA . GLY A 1 69 ? -2.163 -3.631 18.114 1.00 81.31 69 GLY A CA 1
ATOM 519 C C . GLY A 1 69 ? -1.595 -4.585 17.061 1.00 81.31 69 GLY A C 1
ATOM 520 O O . GLY A 1 69 ? -2.150 -5.644 16.776 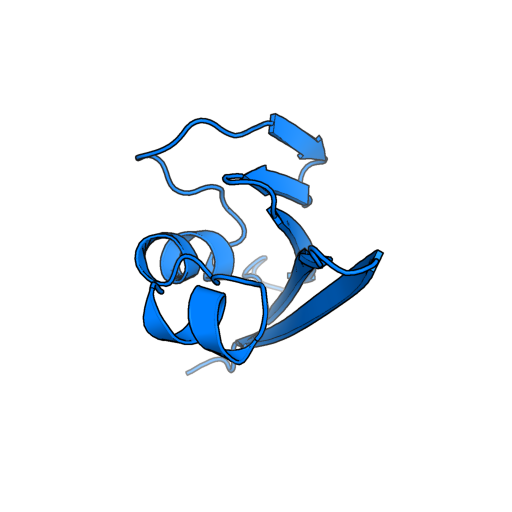1.00 81.31 69 GLY A O 1
ATOM 521 N N . GLY A 1 70 ? -0.482 -4.180 16.450 1.00 86.44 70 GLY A N 1
ATOM 522 C CA . GLY A 1 70 ? 0.144 -4.883 15.330 1.00 86.44 70 GLY A CA 1
ATOM 523 C C . GLY A 1 70 ? -0.053 -4.176 13.989 1.00 86.44 70 GLY A C 1
ATOM 524 O O . GLY A 1 70 ? -0.708 -3.138 13.889 1.00 86.44 70 GLY A O 1
ATOM 525 N N . LEU A 1 71 ? 0.557 -4.742 12.951 1.00 89.25 71 LEU A N 1
ATOM 526 C CA . LEU A 1 71 ? 0.537 -4.207 11.595 1.00 89.25 71 LEU A CA 1
ATOM 527 C C . LEU A 1 71 ? 0.022 -5.286 10.650 1.00 89.25 71 LEU A C 1
ATOM 529 O O . LEU A 1 71 ? 0.610 -6.363 10.552 1.00 89.25 71 LEU A O 1
ATOM 533 N N . MET A 1 72 ? -1.036 -4.976 9.914 1.00 89.38 72 MET A N 1
ATOM 534 C CA . MET A 1 72 ? -1.408 -5.777 8.764 1.00 89.38 72 MET A CA 1
ATOM 535 C C . MET A 1 72 ? -0.536 -5.380 7.581 1.00 89.38 72 MET A C 1
ATOM 537 O O . MET A 1 72 ? -0.365 -4.194 7.306 1.00 89.38 72 MET A O 1
ATOM 541 N N . ARG A 1 73 ? -0.026 -6.365 6.841 1.00 93.31 73 ARG A N 1
ATOM 542 C CA . ARG A 1 73 ? 0.603 -6.144 5.541 1.00 93.31 73 ARG A CA 1
ATOM 543 C C . ARG A 1 73 ? -0.007 -7.064 4.499 1.00 93.31 73 ARG A C 1
ATOM 545 O O . ARG A 1 73 ? -0.133 -8.262 4.727 1.00 93.31 73 ARG A O 1
ATOM 552 N N . ILE A 1 74 ? -0.319 -6.491 3.349 1.00 92.44 74 ILE A N 1
ATOM 553 C CA . ILE A 1 74 ? -0.730 -7.195 2.144 1.00 92.44 74 ILE A CA 1
ATOM 554 C C . ILE A 1 74 ? 0.343 -6.939 1.094 1.00 92.44 74 ILE A C 1
ATOM 556 O O . ILE A 1 74 ? 0.745 -5.794 0.877 1.00 92.44 74 ILE A O 1
ATOM 560 N N . THR A 1 75 ? 0.794 -8.009 0.448 1.00 94.81 75 THR A N 1
ATOM 561 C CA . THR A 1 75 ? 1.646 -7.926 -0.736 1.00 94.81 75 THR A CA 1
ATOM 562 C C . THR A 1 75 ? 0.819 -8.354 -1.934 1.00 94.81 75 THR A C 1
ATOM 564 O O . THR A 1 75 ? 0.251 -9.442 -1.935 1.00 94.81 75 THR A O 1
ATOM 567 N N . LEU A 1 76 ? 0.745 -7.486 -2.934 1.00 92.19 76 LEU A N 1
ATOM 568 C CA . LEU A 1 76 ? 0.053 -7.721 -4.192 1.00 92.19 76 LEU A CA 1
ATOM 569 C C . LEU A 1 76 ? 1.115 -7.892 -5.269 1.00 92.19 76 LEU A C 1
ATOM 571 O O . LEU A 1 76 ? 2.041 -7.080 -5.369 1.00 92.19 76 LEU A O 1
ATOM 575 N N . THR A 1 77 ? 0.985 -8.951 -6.054 1.00 92.81 77 THR A N 1
ATOM 576 C CA . THR A 1 77 ? 1.836 -9.200 -7.213 1.00 92.81 77 THR A CA 1
ATOM 577 C C . THR A 1 77 ? 0.984 -9.060 -8.460 1.00 92.81 77 THR A C 1
ATOM 579 O O . THR A 1 77 ? -0.067 -9.688 -8.562 1.00 92.81 77 THR A O 1
ATOM 582 N N . VAL A 1 78 ? 1.425 -8.201 -9.375 1.00 87.12 78 VAL A N 1
ATOM 583 C CA . VAL A 1 78 ? 0.787 -7.999 -10.674 1.00 87.12 78 VAL A CA 1
ATOM 584 C C . VAL A 1 78 ? 1.549 -8.840 -11.684 1.00 87.12 78 VAL A C 1
ATOM 586 O O . VAL A 1 78 ? 2.746 -8.634 -11.897 1.00 87.12 78 VAL A O 1
ATOM 589 N N . GLU A 1 79 ? 0.866 -9.816 -12.270 1.00 82.75 79 GLU A N 1
ATOM 590 C CA . GLU A 1 79 ? 1.426 -10.613 -13.355 1.00 82.75 79 GLU A CA 1
ATOM 591 C C . GLU A 1 79 ? 1.226 -9.871 -14.685 1.00 82.75 79 GLU A C 1
ATOM 593 O O . GLU A 1 79 ? 0.120 -9.382 -14.948 1.00 82.75 79 GLU A O 1
ATOM 598 N N . PRO A 1 80 ? 2.275 -9.747 -15.517 1.00 70.62 80 PRO A N 1
ATOM 599 C CA . PRO A 1 80 ? 2.120 -9.216 -16.862 1.00 70.62 80 PRO A CA 1
ATOM 600 C C . PRO A 1 80 ? 1.187 -10.133 -17.662 1.00 70.62 80 PRO A C 1
ATOM 602 O O . PRO A 1 80 ? 1.277 -11.358 -17.561 1.00 70.62 80 PRO A O 1
ATOM 605 N N . ARG A 1 81 ? 0.271 -9.520 -18.414 1.00 60.88 81 ARG A N 1
ATOM 606 C CA . ARG A 1 81 ? -0.639 -10.230 -19.320 1.00 60.88 81 ARG A CA 1
ATOM 607 C C . ARG A 1 81 ? 0.078 -10.747 -20.558 1.00 60.88 81 ARG A C 1
ATOM 609 O O . ARG A 1 81 ? 1.033 -10.074 -21.004 1.00 60.88 81 ARG A O 1
#

Foldseek 3Di:
DVVCCVPPQDDDPPVQVVCLQQQHGDPVFDWADPDPQWIGTPQKIKGQPDADPVRGGAWMWIWHAGPVGDIDIDIDGDDDD

pLDDT: mean 90.48, std 7.54, range [60.88, 98.19]

Radius of gyration: 12.9 Å; Cα contacts (8 Å, |Δi|>4): 136; chains: 1; bounding box: 30×24×38 Å

Nearest PDB structures (foldseek):
  4u17-assembly2_B-2  TM=3.081E-01  e=4.744E-01  Homo sapiens
  6dru-assembly1_A  TM=5.442E-01  e=4.421E+00  Aspergillus niger
  3zm1-assembly1_A  TM=3.871E-01  e=4.688E+00  Homo sapiens